Protein AF-A0A843GMQ6-F1 (afdb_monomer_lite)

Foldseek 3Di:
DEAEAEQAAFQLPPVVNPDPCSVCVPPDQDPFDAPDPPDDPPDGDDPVRSCVVRVRDDHGHDPVVRVVVVVVVCVVPPDPDPPYHYHYYD

Radius of gyration: 17.44 Å; chains: 1; bounding box: 42×31×39 Å

Sequence (90 aa):
MQVIADLGGTPGKDCRGFCKFCYFRKVKPLTEALGCQHCPPNKVGCPRCLEGVQEAGKPFQQPLSVISEVQMALMMNPVRDANLKVNISG

Secondary structure (DSSP, 8-state):
-EEEEE----TTTTTTT--TT-TTTT-PPPS--TT-TTSPTT-S--HHHHHHHHT--SPPPPHHHHHHHHHHHHHHS----TT-EEEEE-

pLDDT: mean 73.79, std 11.53, range [44.59, 90.62]

Structure (mmCIF, N/CA/C/O backbone):
data_AF-A0A843GMQ6-F1
#
_entry.id   AF-A0A843GMQ6-F1
#
loop_
_atom_site.group_PDB
_atom_site.id
_atom_site.type_symbol
_atom_site.label_atom_id
_atom_site.label_alt_id
_atom_site.label_comp_id
_atom_site.label_asym_id
_atom_site.label_entity_id
_atom_site.label_seq_id
_atom_site.pdbx_PDB_ins_code
_atom_site.Cartn_x
_atom_site.Cartn_y
_atom_site.Cartn_z
_atom_site.occupancy
_atom_site.B_iso_or_equiv
_atom_site.auth_seq_id
_atom_site.auth_comp_id
_atom_site.auth_asym_id
_a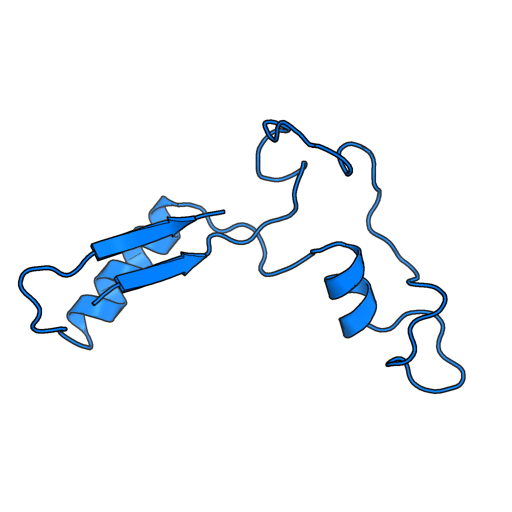tom_site.auth_atom_id
_atom_site.pdbx_PDB_model_num
ATOM 1 N N . MET A 1 1 ? 6.392 -0.360 -20.563 1.00 75.75 1 MET A N 1
ATOM 2 C CA . MET A 1 1 ? 5.660 -1.117 -19.521 1.00 75.75 1 MET A CA 1
ATOM 3 C C . MET A 1 1 ? 5.780 -0.369 -18.200 1.00 75.75 1 MET A C 1
ATOM 5 O O . MET A 1 1 ? 6.814 0.257 -17.980 1.00 75.75 1 MET A O 1
ATOM 9 N N . GLN A 1 2 ? 4.755 -0.394 -17.344 1.00 75.44 2 GLN A N 1
ATOM 10 C CA . GLN A 1 2 ? 4.811 0.235 -16.021 1.00 75.44 2 GLN A CA 1
ATOM 11 C C . GLN A 1 2 ? 4.578 -0.814 -14.932 1.00 75.44 2 GLN A C 1
ATOM 13 O O . GLN A 1 2 ? 3.568 -1.511 -14.963 1.00 75.44 2 GLN A O 1
ATOM 18 N N . VAL A 1 3 ? 5.510 -0.911 -13.983 1.00 82.31 3 VAL A N 1
ATOM 19 C CA . VAL A 1 3 ? 5.367 -1.726 -12.769 1.00 82.31 3 VAL A CA 1
ATOM 20 C C . VAL A 1 3 ? 4.935 -0.799 -11.644 1.00 82.31 3 VAL A C 1
ATOM 22 O O . VAL A 1 3 ? 5.590 0.213 -11.393 1.00 82.31 3 VAL A O 1
ATOM 25 N N . ILE A 1 4 ? 3.822 -1.124 -10.994 1.00 80.38 4 ILE A N 1
ATOM 26 C CA . ILE A 1 4 ? 3.330 -0.396 -9.823 1.00 80.38 4 ILE A CA 1
ATOM 27 C C . ILE A 1 4 ? 3.589 -1.279 -8.609 1.00 80.38 4 ILE A C 1
ATOM 29 O O . ILE A 1 4 ? 3.104 -2.409 -8.555 1.00 80.38 4 ILE A O 1
ATOM 33 N N . ALA A 1 5 ? 4.371 -0.770 -7.662 1.00 80.50 5 ALA A N 1
ATOM 34 C CA . ALA A 1 5 ? 4.639 -1.425 -6.394 1.00 80.50 5 ALA A CA 1
ATOM 35 C C . ALA A 1 5 ? 4.033 -0.590 -5.263 1.00 80.50 5 ALA A C 1
ATOM 37 O O . ALA A 1 5 ? 4.418 0.557 -5.041 1.00 80.50 5 ALA A O 1
ATOM 38 N N . ASP A 1 6 ? 3.066 -1.178 -4.568 1.00 77.81 6 ASP A N 1
ATOM 39 C CA . ASP A 1 6 ? 2.366 -0.533 -3.464 1.00 77.81 6 ASP A CA 1
ATOM 40 C C . ASP A 1 6 ? 3.112 -0.787 -2.146 1.00 77.81 6 ASP A C 1
ATOM 42 O O . ASP A 1 6 ? 3.433 -1.935 -1.816 1.00 77.81 6 ASP A O 1
ATOM 46 N N . LEU A 1 7 ? 3.404 0.272 -1.391 1.00 76.94 7 LEU A N 1
ATOM 47 C CA . LEU A 1 7 ? 3.973 0.200 -0.045 1.00 76.94 7 LEU A CA 1
ATOM 48 C C . LEU A 1 7 ? 2.938 -0.288 0.977 1.00 76.94 7 LEU A C 1
ATOM 50 O O . LEU A 1 7 ? 3.320 -0.852 2.004 1.00 76.94 7 LEU A O 1
ATOM 54 N N . GLY A 1 8 ? 1.647 -0.130 0.682 1.00 75.38 8 GLY A N 1
ATOM 55 C CA . GLY A 1 8 ? 0.551 -0.327 1.618 1.00 75.38 8 GLY A CA 1
ATOM 56 C C . GLY A 1 8 ? 0.607 0.661 2.782 1.00 75.38 8 GLY A C 1
ATOM 57 O O . GLY A 1 8 ? 1.231 1.717 2.711 1.00 75.38 8 GLY A O 1
ATOM 58 N N . GLY A 1 9 ? -0.010 0.281 3.894 1.00 71.25 9 GLY A N 1
ATOM 59 C CA . GLY A 1 9 ? -0.122 1.094 5.097 1.00 71.25 9 GLY A CA 1
ATOM 60 C C . GLY A 1 9 ? -1.508 1.694 5.284 1.00 71.25 9 GLY A C 1
ATOM 61 O O . GLY A 1 9 ? -2.394 1.590 4.441 1.00 71.25 9 GLY A O 1
ATOM 62 N N . THR A 1 10 ? -1.708 2.295 6.451 1.00 68.56 10 THR A N 1
ATOM 63 C CA . THR A 1 10 ? -2.953 2.957 6.829 1.00 68.56 10 THR A CA 1
ATOM 64 C C . THR A 1 10 ? -2.802 4.477 6.708 1.00 68.56 10 THR A C 1
ATOM 66 O O . THR A 1 10 ? -1.909 5.063 7.350 1.00 68.56 10 THR A O 1
ATOM 69 N N . PRO A 1 11 ? -3.699 5.154 5.966 1.00 65.69 11 PRO A N 1
ATOM 70 C CA . PRO A 1 11 ? -3.726 6.609 5.888 1.00 65.69 11 PRO A CA 1
ATOM 71 C C . PRO A 1 11 ? -3.762 7.267 7.275 1.00 65.69 11 PRO A C 1
ATOM 73 O O . PRO A 1 11 ? -4.534 6.906 8.158 1.00 65.69 11 PRO A O 1
ATOM 76 N N . GLY A 1 12 ? -2.909 8.268 7.490 1.00 63.00 12 GLY A N 1
ATOM 77 C CA . GLY A 1 12 ? -2.809 9.018 8.747 1.00 63.00 12 GLY A CA 1
ATOM 78 C C . GLY A 1 12 ? -1.942 8.375 9.836 1.00 63.00 12 GLY A C 1
ATOM 79 O O . GLY A 1 12 ? -1.494 9.109 10.718 1.00 63.00 12 GLY A O 1
ATOM 80 N N . LYS A 1 13 ? -1.650 7.068 9.760 1.00 68.50 13 LYS A N 1
ATOM 81 C CA . LYS A 1 13 ? -0.750 6.365 10.691 1.00 68.50 13 LYS A CA 1
ATOM 82 C C . LYS A 1 13 ? 0.656 6.218 10.112 1.00 68.50 13 LYS A C 1
ATOM 84 O O . LYS A 1 13 ? 1.608 6.722 10.705 1.00 68.50 13 LYS A O 1
ATOM 89 N N . ASP A 1 14 ? 0.772 5.613 8.932 1.00 66.56 14 ASP A N 1
ATOM 90 C CA . ASP A 1 14 ? 2.075 5.283 8.337 1.00 66.56 14 ASP A CA 1
ATOM 91 C C . ASP A 1 14 ? 2.666 6.451 7.528 1.00 66.56 14 ASP A C 1
ATOM 93 O O . ASP A 1 14 ? 3.876 6.669 7.523 1.00 66.56 14 ASP A O 1
ATOM 97 N N . CYS A 1 15 ? 1.820 7.319 6.963 1.00 62.19 15 CYS A N 1
ATOM 98 C CA . CYS A 1 15 ? 2.237 8.529 6.240 1.00 62.19 15 CYS A CA 1
ATOM 99 C C . CYS A 1 15 ? 2.550 9.744 7.145 1.00 62.19 15 CYS A C 1
ATOM 101 O O . CYS A 1 15 ? 2.559 10.888 6.685 1.00 62.19 15 CYS A O 1
ATOM 103 N N . ARG A 1 16 ? 2.766 9.529 8.454 1.00 61.31 16 ARG A N 1
ATOM 104 C CA . ARG A 1 16 ? 3.079 10.571 9.463 1.00 61.31 16 ARG A CA 1
ATOM 105 C C . ARG A 1 16 ? 2.110 11.770 9.473 1.00 61.31 16 ARG A C 1
ATOM 107 O O . ARG A 1 16 ? 2.476 12.878 9.861 1.00 61.31 16 ARG A O 1
ATOM 114 N N . GLY A 1 17 ? 0.858 11.558 9.063 1.00 54.47 17 GLY A N 1
ATOM 115 C CA . GLY A 1 17 ? -0.181 12.591 9.049 1.00 54.47 17 GLY A CA 1
ATOM 116 C C . GLY A 1 17 ? -0.066 13.623 7.919 1.00 54.47 17 GLY A C 1
ATOM 117 O O . GLY A 1 17 ? -0.716 14.665 8.013 1.00 54.47 17 GLY A O 1
ATOM 118 N N . PHE A 1 18 ? 0.735 13.357 6.881 1.00 48.69 18 PHE A N 1
ATOM 119 C CA . PHE A 1 18 ? 0.946 14.248 5.735 1.00 48.69 18 PHE A CA 1
ATOM 120 C C . PHE A 1 18 ? 0.085 13.838 4.528 1.00 48.69 18 PHE A C 1
ATOM 122 O O . PHE A 1 18 ? 0.569 13.650 3.420 1.00 48.69 18 PHE A O 1
ATOM 129 N N . CYS A 1 19 ? -1.225 13.696 4.729 1.00 52.47 19 CYS A N 1
ATOM 130 C CA . CYS A 1 19 ? -2.182 13.730 3.627 1.00 52.47 19 CYS A CA 1
ATOM 131 C C . CYS A 1 19 ? -3.046 14.980 3.806 1.00 52.47 19 CYS A C 1
ATOM 133 O O . CYS A 1 19 ? -3.592 15.206 4.888 1.00 52.47 19 CYS A O 1
ATOM 135 N N . LYS A 1 20 ? -3.194 15.792 2.748 1.00 44.59 20 LYS A N 1
ATOM 136 C CA . LYS A 1 20 ? -4.061 16.992 2.721 1.00 44.59 20 LYS A CA 1
ATOM 137 C C . LYS A 1 20 ? -5.508 16.682 3.163 1.00 44.59 20 LYS A C 1
ATOM 139 O O . LYS A 1 20 ? -6.233 17.588 3.557 1.00 44.59 20 LYS A O 1
ATOM 144 N N . PHE A 1 21 ? -5.882 15.399 3.157 1.00 44.69 21 PHE A N 1
ATOM 145 C CA . PHE A 1 21 ? -7.152 14.831 3.597 1.00 44.69 21 PHE A CA 1
ATOM 146 C C . PHE A 1 21 ? -6.972 13.761 4.690 1.00 44.69 21 PHE A C 1
ATOM 148 O O . PHE A 1 21 ? -7.487 12.657 4.552 1.00 44.69 21 PHE A O 1
ATOM 155 N N . CYS A 1 22 ? -6.228 14.012 5.774 1.00 53.28 22 CYS A N 1
ATOM 156 C CA . CYS A 1 22 ? -6.146 13.066 6.902 1.00 53.28 22 CYS A CA 1
ATOM 157 C C . CYS A 1 22 ? -7.493 12.918 7.655 1.00 53.28 22 CYS A C 1
ATOM 159 O O . CYS A 1 22 ? -7.629 13.333 8.805 1.00 53.28 22 CYS A O 1
ATOM 161 N N . TYR A 1 23 ? -8.470 12.279 7.008 1.00 54.03 23 TYR A N 1
ATOM 162 C CA . TYR A 1 23 ? -9.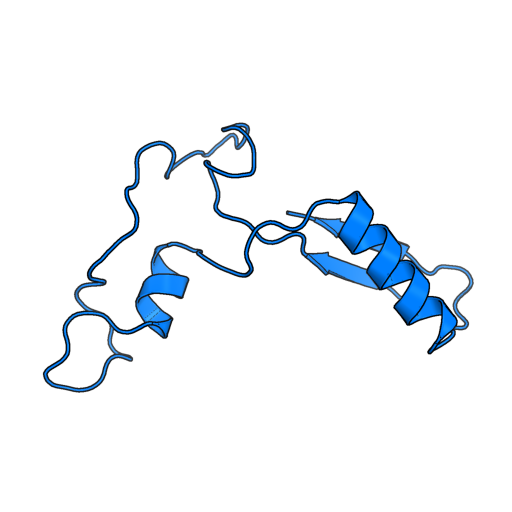810 11.936 7.487 1.00 54.03 23 TYR A CA 1
ATOM 163 C C . TYR A 1 23 ? -9.758 10.982 8.697 1.00 54.03 23 TYR A C 1
ATOM 165 O O . TYR A 1 23 ? -10.616 11.023 9.573 1.00 54.03 23 TYR A O 1
ATOM 173 N N . PHE A 1 24 ? -8.686 10.185 8.804 1.00 55.12 24 PHE A N 1
ATOM 174 C CA . PHE A 1 24 ? -8.567 9.072 9.753 1.00 55.12 24 PHE A CA 1
ATOM 175 C C . PHE A 1 24 ? -7.563 9.281 10.901 1.00 55.12 24 PHE A C 1
ATOM 177 O O . PHE A 1 24 ? -7.318 8.359 11.673 1.00 55.12 24 PHE A O 1
ATOM 184 N N . ARG A 1 25 ? -6.999 10.486 11.097 1.00 48.41 25 ARG A N 1
ATOM 185 C CA . ARG A 1 25 ? -5.904 10.739 12.076 1.00 48.41 25 ARG A CA 1
ATOM 186 C C . ARG A 1 25 ? -6.233 10.373 13.538 1.00 48.41 25 ARG A C 1
ATOM 188 O O . ARG A 1 25 ? -5.333 10.299 14.368 1.00 48.41 25 ARG A O 1
ATOM 195 N N . LYS A 1 26 ? -7.511 10.169 13.869 1.00 51.44 26 LYS A N 1
ATOM 196 C CA . LYS A 1 26 ? -7.999 9.743 15.194 1.00 51.44 26 LYS A CA 1
ATOM 197 C C . LYS A 1 26 ? -8.887 8.496 15.142 1.00 51.44 26 LYS A C 1
ATOM 199 O O . LYS A 1 26 ? -9.518 8.161 16.145 1.00 51.44 26 LYS A O 1
ATOM 204 N N . VAL A 1 27 ? -8.979 7.836 13.990 1.00 59.69 27 VAL A N 1
ATOM 205 C CA . VAL A 1 27 ? -9.835 6.663 13.832 1.00 59.69 27 VAL A CA 1
ATOM 206 C C . VAL A 1 27 ? -9.118 5.481 14.461 1.00 59.69 27 VAL A C 1
ATOM 208 O O . VAL A 1 27 ? -8.036 5.071 14.045 1.00 59.69 27 VAL A O 1
ATOM 211 N N . LYS A 1 28 ? -9.700 4.998 15.557 1.00 62.88 28 LYS A N 1
ATOM 212 C CA . LYS A 1 28 ? -9.278 3.753 16.191 1.00 62.88 28 LYS A CA 1
ATOM 213 C C . LYS A 1 28 ? -9.557 2.603 15.218 1.00 62.88 28 LYS A C 1
ATOM 215 O O . LYS A 1 28 ? -10.502 2.727 14.436 1.00 62.88 28 LYS A O 1
ATOM 220 N N . PRO A 1 29 ? -8.788 1.502 15.283 1.00 67.94 29 PRO A N 1
ATOM 221 C CA . PRO A 1 29 ? -9.102 0.306 14.515 1.00 67.94 29 PRO A CA 1
ATOM 222 C C . PRO A 1 29 ? -10.577 -0.036 14.707 1.00 67.94 29 PRO A C 1
ATOM 224 O O . PRO A 1 29 ? -11.042 -0.153 15.845 1.00 67.94 29 PRO A O 1
ATOM 227 N N . LEU A 1 30 ? -11.317 -0.113 13.605 1.00 67.38 30 LEU A N 1
ATOM 228 C CA .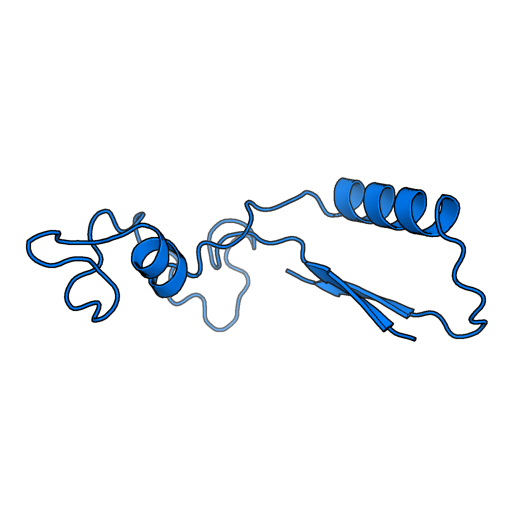 LEU A 1 30 ? -12.722 -0.485 13.658 1.00 67.38 30 LEU A CA 1
ATOM 229 C C . LEU A 1 30 ? -12.761 -1.948 14.109 1.00 67.38 30 LEU A C 1
ATOM 231 O O . LEU A 1 30 ? -12.146 -2.808 13.481 1.00 67.38 30 LEU A O 1
ATOM 235 N N . THR A 1 31 ? -1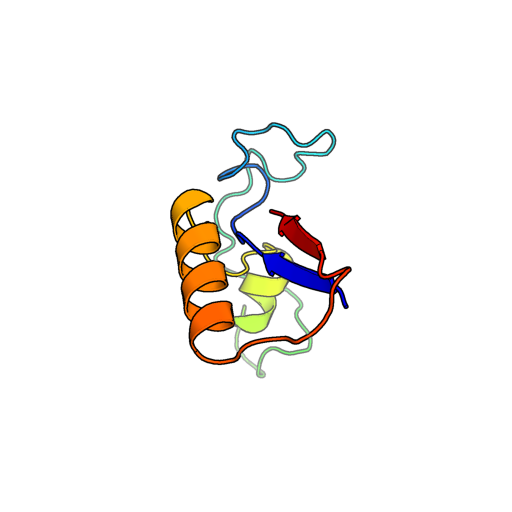3.441 -2.234 15.212 1.00 67.38 31 THR A N 1
ATOM 236 C CA . THR A 1 31 ? -13.656 -3.615 15.668 1.00 67.38 31 THR A CA 1
ATOM 237 C C . THR A 1 31 ? -14.880 -4.228 14.997 1.00 67.38 31 THR A C 1
ATOM 239 O O . THR A 1 31 ? -14.947 -5.440 14.820 1.00 67.38 31 THR A O 1
ATOM 242 N N . GLU A 1 32 ? -15.823 -3.385 14.568 1.00 68.88 32 GLU A N 1
ATOM 243 C CA . GLU A 1 32 ? -17.097 -3.785 13.981 1.00 68.88 32 GLU A CA 1
ATOM 244 C C . GLU A 1 32 ? -17.451 -2.865 12.808 1.00 68.88 32 GLU A C 1
ATOM 246 O O . GLU A 1 32 ? -17.597 -1.654 12.968 1.00 68.88 32 GLU A O 1
ATOM 251 N N . ALA A 1 33 ? -17.593 -3.440 11.611 1.00 67.31 33 ALA A N 1
ATOM 252 C CA . ALA A 1 33 ? -18.132 -2.747 10.445 1.00 67.31 33 ALA A CA 1
ATOM 253 C C . ALA A 1 33 ? -19.637 -3.036 10.357 1.00 67.31 33 ALA A C 1
ATOM 255 O O . ALA A 1 33 ? -20.048 -4.118 9.926 1.00 67.31 33 ALA A O 1
ATOM 256 N N . LEU A 1 34 ? -20.456 -2.084 10.811 1.00 69.50 34 LEU A N 1
ATOM 257 C CA . LEU A 1 34 ? -21.916 -2.182 10.767 1.00 69.50 34 LEU A CA 1
ATOM 258 C C . LEU A 1 34 ? -22.430 -2.043 9.325 1.00 69.50 34 LEU A C 1
ATOM 260 O O . LEU A 1 34 ? -21.916 -1.242 8.548 1.00 69.50 34 LEU A O 1
ATOM 264 N N . GLY A 1 35 ? -23.468 -2.807 8.973 1.00 66.31 35 GLY A N 1
ATOM 265 C CA . GLY A 1 35 ? -24.210 -2.615 7.720 1.00 66.31 35 GLY A CA 1
ATOM 266 C C . GLY A 1 35 ? -23.558 -3.171 6.449 1.00 66.31 35 GLY A C 1
ATOM 267 O O . GLY A 1 35 ? -24.000 -2.838 5.352 1.00 66.31 35 GLY A O 1
ATOM 268 N N . CYS A 1 36 ? -22.531 -4.019 6.548 1.00 71.44 36 CYS A N 1
ATOM 269 C CA . CYS A 1 36 ? -21.928 -4.590 5.346 1.00 71.44 36 CYS A CA 1
ATOM 270 C C . CYS A 1 36 ? -22.777 -5.716 4.736 1.00 71.44 36 CYS A C 1
ATOM 272 O O . CYS A 1 36 ? -22.928 -6.780 5.336 1.00 71.44 36 CYS A O 1
ATOM 274 N N . GLN A 1 37 ? -23.226 -5.527 3.491 1.00 75.25 37 GLN A N 1
ATOM 275 C CA . GLN A 1 37 ? -24.013 -6.517 2.737 1.00 75.25 37 GLN A CA 1
ATOM 276 C C . GLN A 1 37 ? -23.271 -7.836 2.449 1.00 75.25 37 GLN A C 1
ATOM 278 O O . GLN A 1 37 ? -23.894 -8.835 2.110 1.00 75.25 37 GLN A O 1
ATOM 283 N N . HIS A 1 38 ? -21.937 -7.830 2.535 1.00 76.44 38 HIS A N 1
ATOM 284 C CA . HIS A 1 38 ? -21.092 -8.986 2.219 1.00 76.44 38 HIS A CA 1
ATOM 285 C C . HIS A 1 38 ? -20.734 -9.829 3.448 1.00 76.44 38 HIS A C 1
ATOM 287 O O . HIS A 1 38 ? -20.012 -10.818 3.315 1.00 76.44 38 HIS A O 1
ATOM 293 N N . CYS A 1 39 ? -21.181 -9.438 4.643 1.00 77.81 39 CYS A N 1
ATOM 294 C CA . CYS A 1 39 ? -20.975 -10.259 5.824 1.00 77.81 39 CYS A CA 1
ATOM 295 C C . CYS A 1 39 ? -22.044 -11.359 5.911 1.00 77.81 39 CYS A C 1
ATOM 297 O O . CYS A 1 39 ? -23.189 -11.140 5.513 1.00 77.81 39 CYS A O 1
ATOM 299 N N . PRO A 1 40 ? -21.684 -12.552 6.415 1.00 80.19 40 PRO A N 1
ATOM 300 C CA . PRO A 1 40 ? -22.641 -13.634 6.587 1.00 80.19 40 PRO A CA 1
ATOM 301 C C . PRO A 1 40 ? -23.766 -13.232 7.556 1.00 80.19 40 PRO A C 1
ATOM 303 O O . PRO A 1 40 ? -23.536 -12.426 8.466 1.00 80.19 40 PRO A O 1
ATOM 306 N N . PRO A 1 41 ? -24.972 -13.807 7.391 1.00 76.75 41 PRO A N 1
ATOM 307 C CA . PRO A 1 41 ? -26.083 -13.551 8.299 1.00 76.75 41 PRO A CA 1
ATOM 308 C C . PRO A 1 41 ? -25.681 -13.899 9.742 1.00 76.75 41 PRO A C 1
ATOM 310 O O . PRO A 1 41 ? -24.962 -14.870 9.973 1.00 76.75 41 PRO A O 1
ATOM 313 N N . ASN A 1 42 ? -26.134 -13.094 10.708 1.00 76.44 42 ASN A N 1
ATOM 314 C CA . ASN A 1 42 ? -25.812 -13.186 12.144 1.00 76.44 42 ASN A CA 1
ATOM 315 C C . ASN A 1 42 ? -24.366 -12.848 12.551 1.00 76.44 42 ASN A C 1
ATOM 317 O O . ASN A 1 42 ? -23.959 -13.176 13.666 1.00 76.44 42 ASN A O 1
ATOM 321 N N . LYS A 1 43 ? -23.588 -12.166 11.702 1.00 72.81 43 LYS A N 1
ATOM 322 C CA . LYS A 1 43 ? -22.262 -11.663 12.084 1.00 72.81 43 LYS A CA 1
ATOM 323 C C . LYS A 1 43 ? -22.152 -10.154 11.886 1.00 72.81 43 LYS A C 1
ATOM 325 O O . LYS A 1 43 ? -22.247 -9.656 10.767 1.00 72.81 43 LYS A O 1
ATOM 330 N N . VAL A 1 44 ? -21.903 -9.434 12.979 1.00 71.06 44 VAL A N 1
ATOM 331 C CA . VAL A 1 44 ? -21.599 -8.001 12.948 1.00 71.06 44 VAL A CA 1
ATOM 332 C C . VAL A 1 44 ? -20.113 -7.826 12.639 1.00 71.06 44 VAL A C 1
ATOM 334 O O . VAL A 1 44 ? -19.260 -8.209 13.434 1.00 71.06 44 VAL A O 1
ATOM 337 N N . GLY A 1 45 ? -19.806 -7.285 11.458 1.00 70.12 45 GLY A N 1
ATOM 338 C CA . GLY A 1 45 ? -18.436 -7.123 10.977 1.00 70.12 45 GLY A CA 1
ATOM 339 C C . GLY A 1 45 ? -17.801 -8.421 10.455 1.00 70.12 45 GLY A C 1
ATOM 340 O O . GLY A 1 45 ? -17.826 -9.484 11.073 1.00 70.12 45 GLY A O 1
ATOM 341 N N . CYS A 1 46 ? -17.180 -8.340 9.283 1.00 77.06 46 CYS A N 1
ATOM 342 C CA . CYS A 1 46 ? -16.380 -9.416 8.705 1.00 77.06 46 CYS A CA 1
ATOM 343 C C . CYS A 1 46 ? -15.061 -8.844 8.174 1.00 77.06 46 CYS A C 1
ATOM 345 O O . CYS A 1 46 ? -15.031 -7.660 7.830 1.00 77.06 46 CYS A O 1
ATOM 347 N N . PRO A 1 47 ? -13.985 -9.655 8.091 1.00 76.31 47 PRO A N 1
ATOM 348 C CA . PRO A 1 47 ? -12.642 -9.163 7.769 1.00 76.31 47 PRO A CA 1
ATOM 349 C C . PRO A 1 47 ? -12.611 -8.320 6.496 1.00 76.31 47 PRO A C 1
ATOM 351 O O . PRO A 1 47 ? -12.159 -7.185 6.521 1.00 76.31 47 PRO A O 1
ATOM 354 N N . ARG A 1 48 ? -13.259 -8.807 5.432 1.00 74.75 48 ARG A N 1
ATOM 355 C CA . ARG A 1 48 ? -13.362 -8.106 4.147 1.00 74.75 48 ARG A CA 1
ATOM 356 C C . ARG A 1 48 ? -13.942 -6.693 4.260 1.00 74.75 48 ARG A C 1
ATOM 358 O O . ARG A 1 48 ? -13.490 -5.783 3.576 1.00 74.75 48 ARG A O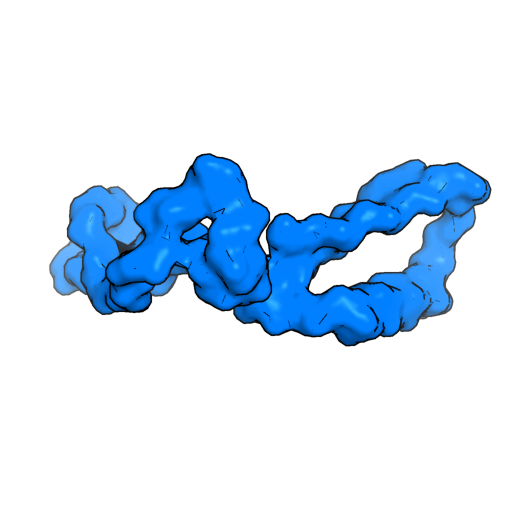 1
ATOM 365 N N . CYS A 1 49 ? -14.965 -6.507 5.089 1.00 74.81 49 CYS A N 1
ATOM 366 C CA . CYS A 1 49 ? -15.590 -5.196 5.254 1.00 74.81 49 CYS A CA 1
ATOM 367 C C . CYS A 1 49 ? -14.826 -4.328 6.252 1.00 74.81 49 CYS A C 1
ATOM 369 O O . CYS A 1 49 ? -14.797 -3.117 6.093 1.00 74.81 49 CYS A O 1
ATOM 371 N N . LEU A 1 50 ? -14.190 -4.933 7.256 1.00 74.19 50 LEU A N 1
ATOM 372 C CA . LEU A 1 50 ? -13.313 -4.224 8.184 1.00 74.19 50 LEU A CA 1
ATOM 373 C C . LEU A 1 50 ? -12.099 -3.642 7.453 1.00 74.19 50 LEU A C 1
ATOM 375 O O . LEU A 1 50 ? -11.814 -2.463 7.631 1.00 74.19 50 LEU A O 1
ATOM 379 N N . GLU A 1 51 ? -11.452 -4.432 6.596 1.00 73.94 51 GLU A N 1
ATOM 380 C CA . GLU A 1 51 ? -10.338 -4.007 5.740 1.00 73.94 51 GLU A CA 1
ATOM 381 C C . GLU A 1 51 ? -10.783 -2.937 4.738 1.00 73.94 51 GLU A C 1
ATOM 383 O O . GLU A 1 51 ? -10.142 -1.896 4.630 1.00 73.94 51 GLU A O 1
ATOM 388 N N . GLY A 1 52 ? -11.925 -3.142 4.069 1.00 71.38 52 GLY A N 1
ATOM 389 C CA . GLY A 1 52 ? -12.459 -2.181 3.103 1.00 71.38 52 GLY A CA 1
ATOM 390 C C . GLY A 1 52 ? -12.859 -0.835 3.718 1.00 71.38 52 GLY A C 1
ATOM 391 O O . GLY A 1 52 ? -12.549 0.204 3.153 1.00 71.38 52 GLY A O 1
ATOM 392 N N . VAL A 1 53 ? -13.520 -0.833 4.882 1.00 68.06 53 VAL A N 1
ATOM 393 C CA . VAL A 1 53 ? -13.959 0.404 5.559 1.00 68.06 53 VAL A CA 1
ATOM 394 C C . VAL A 1 53 ? -12.788 1.154 6.189 1.00 68.06 53 VAL A C 1
ATOM 396 O O . VAL A 1 53 ? -12.794 2.381 6.222 1.00 68.06 53 VAL A O 1
ATOM 399 N N . GLN A 1 54 ? -11.790 0.437 6.706 1.00 67.19 54 GLN A N 1
ATOM 400 C CA . GLN A 1 54 ? -10.601 1.061 7.292 1.00 67.19 54 GLN A CA 1
ATOM 401 C C . GLN A 1 54 ? -9.563 1.459 6.244 1.00 67.19 54 GLN A C 1
ATOM 403 O O . GLN A 1 54 ? -8.547 2.045 6.613 1.00 67.19 54 GLN A O 1
ATOM 408 N N . GLU A 1 55 ? -9.778 1.077 4.979 1.00 66.81 55 GLU A N 1
ATOM 409 C CA . GLU A 1 55 ? -8.738 1.062 3.946 1.00 66.81 55 GLU A CA 1
ATOM 410 C C . GLU A 1 55 ? -7.444 0.416 4.476 1.00 66.81 55 GLU A C 1
ATOM 412 O O . GLU A 1 55 ? -6.326 0.785 4.119 1.00 66.81 55 GLU A O 1
ATOM 417 N N . ALA A 1 56 ? -7.605 -0.549 5.388 1.00 65.12 56 ALA A N 1
ATOM 418 C CA . ALA A 1 56 ? -6.519 -1.285 6.001 1.00 65.12 56 ALA A CA 1
ATOM 419 C C . ALA A 1 56 ? -6.113 -2.365 5.004 1.00 65.12 56 ALA A C 1
ATOM 421 O O . ALA A 1 56 ? -6.581 -3.500 5.056 1.00 65.12 56 ALA A O 1
ATOM 422 N N . GLY A 1 57 ? -5.310 -1.955 4.027 1.00 67.19 57 GLY A N 1
ATOM 423 C CA . GLY A 1 57 ? -4.699 -2.858 3.071 1.00 67.19 57 GLY A CA 1
ATOM 424 C C . GLY A 1 57 ? -3.512 -3.606 3.677 1.00 67.19 57 GLY A C 1
ATOM 425 O O . GLY A 1 57 ? -3.409 -3.845 4.882 1.00 67.19 57 GLY A O 1
ATOM 426 N N . LYS A 1 58 ? -2.568 -3.947 2.803 1.00 72.00 58 LYS A N 1
ATOM 427 C CA . LYS A 1 58 ? -1.252 -4.480 3.165 1.00 72.00 58 LYS A CA 1
ATOM 428 C C . LYS A 1 58 ? -0.599 -3.614 4.264 1.00 72.00 58 LYS A C 1
ATOM 430 O O . LYS A 1 58 ? -0.672 -2.390 4.171 1.00 72.00 58 LYS A O 1
ATOM 435 N N . PRO A 1 59 ? 0.068 -4.204 5.275 1.00 73.94 59 PRO A N 1
ATOM 436 C CA . PRO A 1 59 ? 0.825 -3.429 6.257 1.00 73.94 59 PRO A CA 1
ATOM 437 C C . PRO A 1 59 ? 1.925 -2.620 5.566 1.00 73.94 59 PRO A C 1
ATOM 439 O O . PRO A 1 59 ? 2.522 -3.101 4.602 1.00 73.94 59 PRO A O 1
ATOM 442 N N . PHE A 1 60 ? 2.209 -1.419 6.080 1.00 79.88 60 PHE A N 1
ATOM 443 C CA . PHE A 1 60 ? 3.225 -0.545 5.498 1.00 79.88 60 PHE A CA 1
ATOM 444 C C . PHE A 1 60 ? 4.572 -1.262 5.410 1.00 79.88 60 PHE A C 1
ATOM 446 O O . PHE A 1 60 ? 5.158 -1.662 6.421 1.00 79.88 60 PHE A O 1
ATOM 453 N N . GLN A 1 61 ? 5.073 -1.400 4.189 1.00 82.81 61 GLN A N 1
ATOM 454 C CA . GLN A 1 61 ? 6.411 -1.893 3.928 1.00 82.81 61 GLN A CA 1
ATOM 455 C C . GLN A 1 61 ? 7.368 -0.723 3.752 1.00 82.81 61 GLN A C 1
ATOM 457 O O . GLN A 1 61 ? 7.070 0.272 3.095 1.00 82.81 61 GLN A O 1
ATOM 462 N N . GLN A 1 62 ? 8.558 -0.861 4.334 1.00 82.75 62 GLN A N 1
ATOM 463 C CA . GLN A 1 62 ? 9.592 0.155 4.196 1.00 82.75 62 GLN A CA 1
ATOM 464 C C . GLN A 1 62 ? 9.994 0.287 2.718 1.00 82.75 62 GLN A C 1
ATOM 466 O O . GLN A 1 62 ? 10.267 -0.738 2.086 1.00 82.75 62 GLN A O 1
ATOM 471 N N . PRO A 1 63 ? 10.116 1.513 2.172 1.00 83.12 63 PRO A N 1
ATOM 472 C CA . PRO A 1 63 ? 10.409 1.718 0.754 1.00 83.12 63 PRO A CA 1
ATOM 473 C C . PRO A 1 63 ? 11.650 0.968 0.259 1.00 83.12 63 PRO A C 1
ATOM 475 O O . PRO A 1 63 ? 11.635 0.391 -0.822 1.00 83.12 63 PRO A O 1
ATOM 478 N N . LEU A 1 64 ? 12.705 0.905 1.079 1.00 85.56 64 LEU A N 1
ATOM 479 C CA . LEU A 1 64 ? 13.935 0.170 0.763 1.00 85.56 64 LEU A CA 1
ATOM 480 C C . LEU A 1 64 ? 13.719 -1.345 0.603 1.00 85.56 64 LEU A C 1
ATOM 482 O O . LEU A 1 64 ? 14.370 -1.963 -0.240 1.00 85.56 64 LEU A O 1
ATOM 486 N N . SER A 1 65 ? 12.801 -1.935 1.376 1.00 88.06 65 SER A N 1
ATOM 487 C CA . SER A 1 65 ? 12.431 -3.351 1.234 1.00 88.06 65 SER A CA 1
ATOM 488 C C . SER A 1 65 ? 11.750 -3.580 -0.108 1.00 88.06 65 SER A C 1
ATOM 490 O O . SER A 1 65 ? 12.170 -4.440 -0.873 1.00 88.06 65 SER A O 1
ATOM 492 N N . VAL A 1 66 ? 10.772 -2.733 -0.443 1.00 87.81 66 VAL A N 1
ATOM 493 C CA . VAL A 1 66 ? 10.007 -2.846 -1.692 1.00 87.81 66 VAL A CA 1
ATOM 494 C C . VAL A 1 66 ? 10.896 -2.643 -2.917 1.00 87.81 66 VAL A C 1
ATOM 496 O O . VAL A 1 66 ? 10.776 -3.385 -3.886 1.00 87.81 66 VAL A O 1
ATOM 499 N N . ILE A 1 67 ? 11.843 -1.700 -2.872 1.00 89.56 67 ILE A N 1
ATOM 500 C CA . ILE A 1 67 ? 12.839 -1.524 -3.943 1.00 89.56 67 ILE A CA 1
ATOM 501 C C . ILE A 1 67 ? 13.651 -2.809 -4.140 1.00 89.56 67 ILE A C 1
ATOM 503 O O . ILE A 1 67 ? 13.831 -3.253 -5.273 1.00 89.56 67 ILE A O 1
ATOM 507 N N . SER A 1 68 ? 14.111 -3.415 -3.042 1.00 90.62 68 SER A N 1
ATOM 508 C CA . SER A 1 68 ? 14.921 -4.637 -3.076 1.00 90.62 68 SER A CA 1
ATOM 509 C C . SER A 1 68 ? 14.125 -5.826 -3.626 1.00 90.62 68 SER A C 1
ATOM 511 O O . SER A 1 68 ? 14.626 -6.568 -4.468 1.00 90.62 68 SER A O 1
ATOM 513 N N . GLU A 1 69 ? 12.864 -5.971 -3.217 1.00 89.56 69 GLU A N 1
ATOM 514 C CA . GLU A 1 69 ? 11.942 -6.997 -3.719 1.00 89.56 69 GLU A CA 1
ATOM 515 C C . GLU A 1 69 ? 11.662 -6.832 -5.216 1.00 89.56 69 GLU A C 1
ATOM 517 O O . GLU A 1 69 ? 11.760 -7.799 -5.974 1.00 89.56 69 GLU A O 1
ATOM 522 N N . VAL A 1 70 ? 11.377 -5.606 -5.669 1.00 90.56 70 VAL A N 1
ATOM 523 C CA . VAL A 1 70 ? 11.160 -5.315 -7.094 1.00 90.56 70 VAL A CA 1
ATOM 524 C C . VAL A 1 70 ? 12.425 -5.600 -7.900 1.00 90.56 70 VAL A C 1
ATOM 526 O O . VAL A 1 70 ? 12.345 -6.209 -8.966 1.00 90.56 70 VAL A O 1
ATOM 529 N N . GLN A 1 71 ? 13.600 -5.222 -7.391 1.00 90.12 71 GLN A N 1
ATOM 530 C CA . GLN A 1 71 ? 14.871 -5.522 -8.043 1.00 90.12 71 GLN A CA 1
ATOM 531 C C . GLN A 1 71 ? 15.088 -7.034 -8.180 1.00 90.12 71 GLN A C 1
ATOM 533 O O . GLN A 1 71 ? 15.386 -7.506 -9.277 1.00 90.12 71 GLN A O 1
ATOM 538 N N . MET A 1 72 ? 14.902 -7.805 -7.104 1.00 90.44 72 MET A N 1
ATOM 539 C CA . MET A 1 72 ? 15.026 -9.265 -7.147 1.00 90.44 72 MET A CA 1
ATOM 540 C C . MET A 1 72 ? 14.031 -9.890 -8.133 1.00 90.44 72 MET A C 1
ATOM 542 O O . MET A 1 72 ? 14.409 -10.760 -8.919 1.00 90.44 72 MET A O 1
ATOM 546 N N . ALA A 1 73 ? 12.784 -9.417 -8.153 1.00 89.31 73 ALA A N 1
ATOM 547 C CA . ALA A 1 73 ? 11.764 -9.899 -9.080 1.00 89.31 73 ALA A CA 1
ATOM 548 C C . ALA A 1 73 ? 12.141 -9.638 -10.548 1.00 89.31 73 ALA A C 1
ATOM 550 O O . ALA A 1 73 ? 11.998 -10.531 -11.385 1.00 89.31 73 ALA A O 1
ATOM 551 N N . LEU A 1 74 ? 12.674 -8.450 -10.854 1.00 89.50 74 LEU A N 1
ATOM 552 C CA . LEU A 1 74 ? 13.143 -8.090 -12.195 1.00 89.50 74 LEU A CA 1
ATOM 553 C C . LEU A 1 74 ? 14.392 -8.875 -12.618 1.00 89.50 74 LEU A C 1
ATOM 555 O O . LEU A 1 74 ? 14.558 -9.150 -13.802 1.00 89.50 74 LEU A O 1
ATOM 559 N N . MET A 1 75 ? 15.261 -9.260 -11.679 1.00 87.62 75 MET A N 1
ATOM 560 C CA . MET A 1 75 ? 16.411 -10.125 -11.974 1.00 87.62 75 MET A CA 1
ATOM 561 C C . MET A 1 75 ? 15.984 -11.563 -12.289 1.00 87.62 75 MET A C 1
ATOM 563 O O . MET A 1 75 ? 16.536 -12.177 -13.199 1.00 87.62 75 MET A O 1
ATOM 567 N N . MET A 1 76 ? 14.997 -12.092 -11.558 1.00 89.00 76 MET A N 1
ATOM 568 C CA . MET A 1 76 ? 14.479 -13.450 -11.762 1.00 89.00 76 MET A CA 1
ATOM 569 C C . MET A 1 76 ? 13.636 -13.571 -13.035 1.00 89.00 76 MET A C 1
ATOM 571 O O . MET A 1 76 ? 13.683 -14.596 -13.709 1.00 89.00 76 MET A O 1
ATOM 575 N N . ASN A 1 77 ? 12.881 -12.524 -13.376 1.00 84.50 77 ASN A N 1
ATOM 576 C CA . ASN A 1 77 ? 12.061 -12.453 -14.581 1.00 84.50 77 ASN A CA 1
ATOM 577 C C . ASN A 1 77 ? 12.424 -11.191 -15.381 1.00 84.50 77 ASN A C 1
ATOM 579 O O . ASN A 1 77 ? 11.744 -10.168 -15.260 1.00 84.50 77 ASN A O 1
ATOM 583 N N . PRO A 1 78 ? 13.499 -11.239 -16.189 1.00 80.06 78 PRO A N 1
ATOM 584 C CA . PRO A 1 78 ? 14.011 -10.066 -16.883 1.00 80.06 78 PRO A CA 1
ATOM 585 C C . PRO A 1 78 ? 13.007 -9.532 -17.905 1.00 80.06 78 PRO A C 1
ATOM 587 O O . PRO A 1 78 ? 12.733 -10.153 -18.934 1.00 80.06 78 PRO A O 1
ATOM 590 N N . VAL A 1 79 ? 12.494 -8.331 -17.640 1.00 83.06 79 VAL A N 1
ATOM 591 C CA . VAL A 1 79 ? 11.632 -7.588 -18.564 1.00 83.06 79 VAL A CA 1
ATOM 592 C C . VAL A 1 79 ? 12.510 -6.843 -19.569 1.00 83.06 79 VAL A C 1
ATOM 594 O O . VAL A 1 79 ? 13.246 -5.926 -19.210 1.00 83.06 79 VAL A O 1
ATOM 597 N N . ARG A 1 80 ? 12.438 -7.221 -20.849 1.00 79.88 80 ARG A N 1
ATOM 598 C CA . ARG A 1 80 ? 13.183 -6.568 -21.940 1.00 79.88 80 ARG A CA 1
ATOM 599 C C . ARG A 1 80 ? 12.396 -5.381 -22.498 1.00 79.88 80 ARG A C 1
ATOM 601 O O . ARG A 1 80 ? 11.836 -5.458 -23.585 1.00 79.88 80 ARG A O 1
ATOM 608 N N . ASP A 1 81 ? 12.340 -4.295 -21.737 1.00 83.75 81 ASP A N 1
ATOM 609 C CA . ASP A 1 81 ? 11.751 -3.026 -22.172 1.00 83.75 81 ASP A CA 1
ATOM 610 C C . ASP A 1 81 ? 12.706 -1.878 -21.825 1.00 83.75 81 ASP A C 1
ATOM 612 O O . ASP A 1 81 ? 12.972 -1.610 -20.654 1.00 83.75 81 ASP A O 1
ATOM 616 N N . ALA A 1 82 ? 13.227 -1.198 -22.851 1.00 80.88 82 ALA A N 1
ATOM 617 C CA . ALA A 1 82 ? 14.162 -0.082 -22.693 1.00 80.88 82 ALA A CA 1
ATOM 618 C C . ALA A 1 82 ? 13.536 1.139 -21.991 1.00 80.88 82 ALA A C 1
ATOM 620 O O . ALA A 1 82 ? 14.259 1.996 -21.492 1.00 80.88 82 ALA A O 1
ATOM 621 N N . ASN A 1 83 ? 12.203 1.208 -21.927 1.00 86.88 83 ASN A N 1
ATOM 622 C CA . ASN A 1 83 ? 11.442 2.285 -21.299 1.00 86.88 83 ASN A CA 1
ATOM 623 C C . ASN A 1 83 ? 10.681 1.805 -20.051 1.00 86.88 83 ASN A C 1
ATOM 625 O O . ASN A 1 83 ? 9.631 2.363 -19.713 1.00 86.88 83 ASN A O 1
ATOM 629 N N . LEU A 1 84 ? 11.168 0.758 -19.375 1.00 85.88 84 LEU A N 1
ATOM 630 C CA . LEU A 1 84 ? 10.572 0.265 -18.135 1.00 85.88 84 LEU A CA 1
ATOM 631 C C . LEU A 1 84 ? 10.550 1.370 -17.068 1.00 85.88 84 LEU A C 1
ATOM 633 O O . LEU A 1 84 ? 11.584 1.925 -16.702 1.00 85.88 84 LEU A O 1
ATOM 637 N N . LYS A 1 85 ? 9.359 1.659 -16.538 1.00 87.75 85 LYS A N 1
ATOM 638 C CA 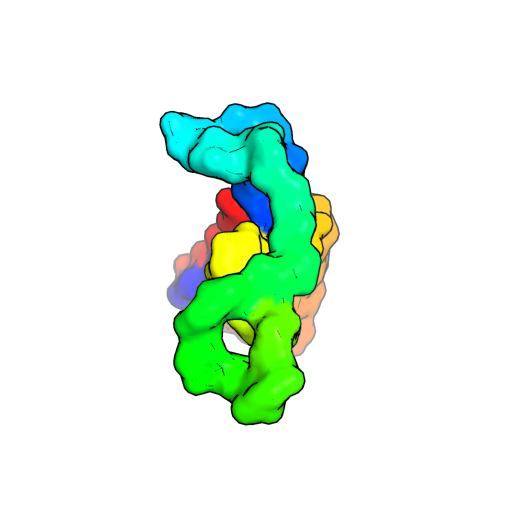. LYS A 1 85 ? 9.169 2.582 -15.412 1.00 87.75 85 LYS A CA 1
ATOM 639 C C . LYS A 1 85 ? 8.608 1.821 -14.219 1.00 87.75 85 LYS A C 1
ATOM 641 O O . LYS A 1 85 ? 7.594 1.135 -14.348 1.00 87.75 85 LYS A O 1
ATOM 646 N N . VAL A 1 86 ? 9.246 1.974 -13.065 1.00 87.50 86 VAL A N 1
ATOM 647 C CA . VAL A 1 86 ? 8.752 1.454 -11.786 1.00 87.50 86 VAL A CA 1
ATOM 648 C C . VAL A 1 86 ? 8.235 2.632 -10.972 1.00 87.50 86 VAL A C 1
ATOM 650 O O . VAL A 1 86 ? 8.964 3.596 -10.751 1.00 87.50 86 VAL A O 1
ATOM 653 N N . ASN A 1 87 ? 6.975 2.564 -10.553 1.00 85.81 87 ASN A N 1
ATOM 654 C CA . ASN A 1 87 ? 6.372 3.535 -9.654 1.00 85.81 87 ASN A CA 1
ATOM 655 C C . ASN A 1 87 ? 6.142 2.870 -8.295 1.00 85.81 87 ASN A C 1
ATOM 657 O O . ASN A 1 87 ? 5.505 1.819 -8.232 1.00 85.81 87 ASN A O 1
ATOM 661 N N . ILE A 1 88 ? 6.686 3.471 -7.240 1.00 82.44 88 ILE A N 1
ATOM 662 C CA . ILE A 1 88 ? 6.523 3.011 -5.863 1.00 82.44 88 ILE A CA 1
ATOM 663 C C . ILE A 1 88 ? 5.655 4.040 -5.148 1.00 82.44 88 ILE A C 1
ATOM 665 O O . ILE A 1 88 ? 6.071 5.186 -4.977 1.00 82.44 88 ILE A O 1
ATOM 669 N N . SER A 1 89 ? 4.452 3.632 -4.759 1.00 74.94 89 SER A N 1
ATOM 670 C CA . SER A 1 89 ? 3.438 4.506 -4.164 1.00 74.94 89 SER A CA 1
ATOM 671 C C . SER A 1 89 ? 2.931 3.941 -2.844 1.00 74.94 89 SER A C 1
ATOM 673 O O . SER A 1 89 ? 2.903 2.727 -2.674 1.00 74.94 89 SER A O 1
ATOM 675 N N . GLY A 1 90 ? 2.511 4.818 -1.936 1.00 64.75 90 GLY A N 1
ATOM 676 C CA . GLY A 1 90 ? 1.830 4.497 -0.682 1.00 64.75 90 GLY A CA 1
ATOM 677 C C . GLY A 1 90 ? 0.997 5.677 -0.205 1.00 64.75 90 GLY A C 1
ATOM 678 O O . GLY A 1 90 ? 1.062 6.740 -0.869 1.00 64.75 90 GLY A O 1
#